Protein AF-A0A3D8YIY4-F1 (afdb_monomer_lite)

Structure (mmCIF, N/CA/C/O backbone):
data_AF-A0A3D8YIY4-F1
#
_entry.id   AF-A0A3D8YIY4-F1
#
loop_
_atom_site.group_PDB
_atom_site.id
_atom_site.type_symbol
_atom_site.label_atom_id
_atom_site.label_alt_id
_atom_site.label_comp_id
_atom_site.label_asym_id
_atom_site.label_entity_id
_atom_site.label_seq_id
_atom_site.pdbx_PDB_ins_code
_atom_site.Cartn_x
_atom_site.Cartn_y
_atom_site.Cartn_z
_atom_site.occupancy
_atom_site.B_iso_or_equiv
_atom_site.auth_seq_id
_atom_site.auth_comp_id
_atom_site.auth_asym_id
_atom_site.auth_atom_id
_atom_site.pdbx_PDB_model_num
ATOM 1 N N . ASN A 1 1 ? 5.370 -5.337 8.421 1.00 83.56 1 ASN A N 1
ATOM 2 C CA . ASN A 1 1 ? 4.547 -5.902 7.328 1.00 83.56 1 ASN A CA 1
ATOM 3 C C . ASN A 1 1 ? 5.378 -5.921 6.064 1.00 83.56 1 ASN A C 1
ATOM 5 O O . ASN A 1 1 ? 6.135 -4.978 5.866 1.00 83.56 1 ASN A O 1
ATOM 9 N N . ILE A 1 2 ? 5.282 -6.987 5.269 1.00 94.94 2 ILE A N 1
ATOM 10 C CA . ILE A 1 2 ? 6.026 -7.163 4.011 1.00 94.94 2 ILE A CA 1
ATOM 11 C C . ILE A 1 2 ? 5.082 -7.795 2.983 1.00 94.94 2 ILE A C 1
ATOM 13 O O . ILE A 1 2 ? 4.309 -8.690 3.333 1.00 94.94 2 ILE A O 1
ATOM 17 N N . ALA A 1 3 ? 5.153 -7.337 1.734 1.00 97.12 3 ALA A N 1
ATOM 18 C CA . ALA A 1 3 ? 4.463 -7.935 0.599 1.00 97.12 3 ALA A CA 1
ATOM 19 C C . ALA A 1 3 ? 5.425 -8.037 -0.592 1.00 97.12 3 ALA A C 1
ATOM 21 O O . ALA A 1 3 ? 6.079 -7.053 -0.931 1.00 97.12 3 ALA A O 1
ATOM 22 N N . ASP A 1 4 ? 5.467 -9.213 -1.216 1.00 97.62 4 ASP A N 1
ATOM 23 C CA . ASP A 1 4 ? 6.208 -9.478 -2.446 1.00 97.62 4 ASP A CA 1
ATOM 24 C C . ASP A 1 4 ? 5.206 -9.704 -3.580 1.00 97.62 4 ASP A C 1
ATOM 26 O O . ASP A 1 4 ? 4.209 -10.414 -3.400 1.00 97.62 4 ASP A O 1
ATOM 30 N N . ALA A 1 5 ? 5.502 -9.152 -4.752 1.00 97.50 5 ALA A N 1
ATOM 31 C CA . ALA A 1 5 ? 4.764 -9.399 -5.982 1.00 97.50 5 ALA A CA 1
ATOM 32 C C . ALA A 1 5 ? 5.741 -9.625 -7.140 1.00 97.50 5 ALA A C 1
ATOM 34 O O . ALA A 1 5 ? 6.798 -8.992 -7.182 1.00 97.50 5 ALA A O 1
ATOM 35 N N . ASP A 1 6 ? 5.386 -10.507 -8.072 1.00 96.75 6 ASP A N 1
ATOM 36 C CA . ASP A 1 6 ? 6.134 -10.714 -9.312 1.00 96.75 6 ASP A CA 1
ATOM 37 C C . ASP A 1 6 ? 5.370 -10.220 -10.553 1.00 96.75 6 ASP A C 1
ATOM 39 O O . ASP A 1 6 ? 4.188 -9.871 -10.504 1.00 96.75 6 ASP A O 1
ATOM 43 N N . ALA A 1 7 ? 6.068 -10.182 -11.691 1.00 95.50 7 ALA A N 1
ATOM 44 C CA . ALA A 1 7 ? 5.505 -9.759 -12.973 1.00 95.50 7 ALA A CA 1
ATOM 45 C C . ALA A 1 7 ? 4.465 -10.745 -13.552 1.00 95.50 7 ALA A C 1
ATOM 47 O O . ALA A 1 7 ? 3.793 -10.414 -14.525 1.00 95.50 7 ALA A O 1
ATOM 48 N N . GLU A 1 8 ? 4.313 -11.938 -12.963 1.00 97.12 8 GLU A N 1
ATOM 49 C CA . GLU A 1 8 ? 3.282 -12.922 -13.320 1.00 97.12 8 GLU A CA 1
ATOM 50 C C . GLU A 1 8 ? 1.996 -12.736 -12.493 1.00 97.12 8 GLU A C 1
ATOM 52 O O . GLU A 1 8 ? 1.041 -13.501 -12.641 1.00 97.12 8 GLU A O 1
ATOM 57 N N . GLY A 1 9 ? 1.953 -11.721 -11.623 1.00 95.94 9 GLY A N 1
ATOM 58 C CA . GLY A 1 9 ? 0.801 -11.415 -10.781 1.00 95.94 9 GLY A CA 1
ATOM 59 C C . GLY A 1 9 ? 0.683 -12.314 -9.550 1.00 95.94 9 GLY A C 1
ATOM 60 O O . GLY A 1 9 ? -0.377 -12.343 -8.918 1.00 95.94 9 GLY A O 1
ATOM 61 N N . LYS A 1 10 ? 1.735 -13.053 -9.180 1.00 98.12 10 LYS A N 1
ATOM 62 C CA . LYS A 1 10 ? 1.753 -13.819 -7.930 1.00 98.12 10 LYS A CA 1
ATOM 63 C C . LYS A 1 10 ? 2.145 -12.895 -6.791 1.00 98.12 10 LYS A C 1
ATOM 65 O O . LYS A 1 10 ? 3.103 -12.134 -6.890 1.00 98.12 10 LYS A O 1
ATOM 70 N N . VAL A 1 11 ? 1.406 -12.995 -5.690 1.00 97.88 11 VAL A N 1
ATOM 71 C CA . VAL A 1 11 ? 1.587 -12.140 -4.516 1.00 97.88 11 VAL A CA 1
ATOM 72 C C . VAL A 1 11 ? 1.654 -12.998 -3.261 1.00 97.88 11 VAL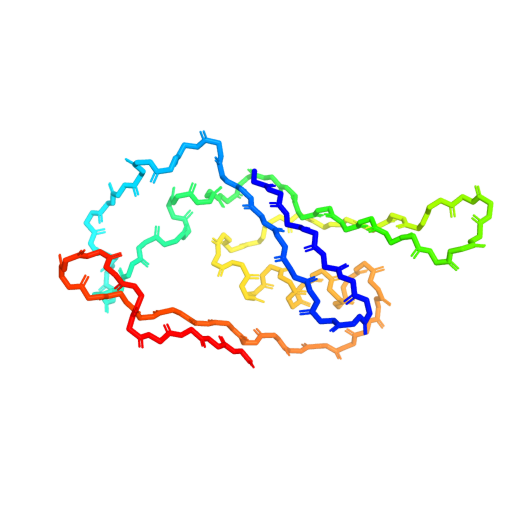 A C 1
ATOM 74 O O . VAL A 1 11 ? 0.883 -13.946 -3.097 1.00 97.88 11 VAL A O 1
ATOM 77 N N . ARG A 1 12 ? 2.558 -12.646 -2.348 1.00 97.88 12 ARG A N 1
ATOM 78 C CA . ARG A 1 12 ? 2.601 -13.173 -0.978 1.00 97.88 12 ARG A CA 1
ATOM 79 C C . ARG A 1 12 ? 2.859 -12.033 -0.005 1.00 97.88 12 ARG A C 1
ATOM 81 O O . ARG A 1 12 ? 3.512 -11.057 -0.349 1.00 97.88 12 ARG A O 1
ATOM 88 N N . GLY A 1 13 ? 2.389 -12.159 1.226 1.00 96.31 13 GLY A N 1
ATOM 89 C CA . GLY A 1 13 ? 2.639 -11.139 2.235 1.00 96.31 13 GLY A CA 1
ATOM 90 C C . GLY A 1 13 ? 2.358 -11.629 3.641 1.00 96.31 13 GLY A C 1
ATOM 91 O O . GLY A 1 13 ? 1.679 -12.637 3.842 1.00 96.31 13 GLY A O 1
ATOM 92 N N . ASN A 1 14 ? 2.911 -10.915 4.614 1.00 96.19 14 ASN A N 1
ATOM 93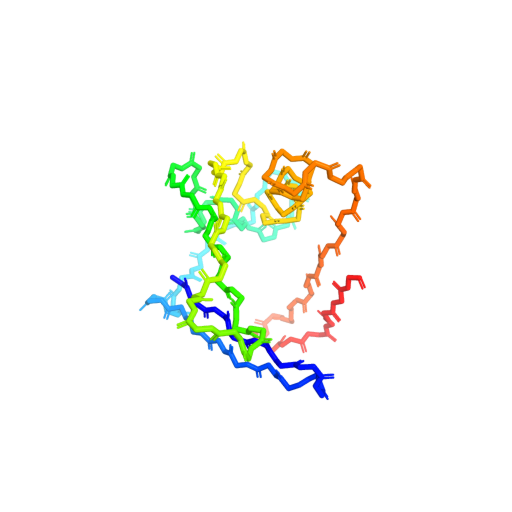 C CA . ASN A 1 14 ? 2.673 -11.167 6.024 1.00 96.19 14 ASN A CA 1
ATOM 94 C C . ASN A 1 14 ? 2.596 -9.868 6.834 1.00 96.19 14 ASN A C 1
ATOM 96 O O . ASN A 1 14 ? 3.046 -8.787 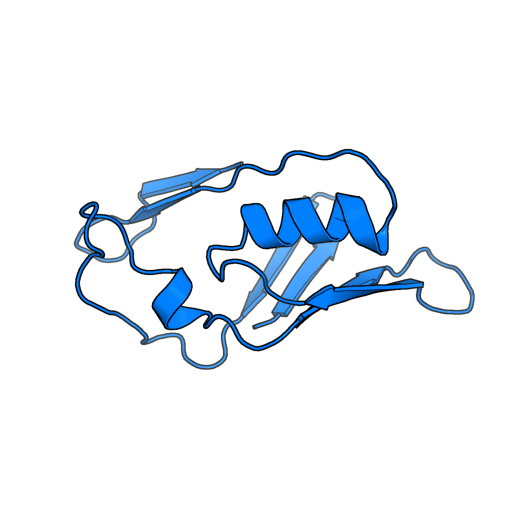6.432 1.00 96.19 14 ASN A O 1
ATOM 100 N N . VAL A 1 15 ? 2.022 -10.014 8.022 1.00 95.94 15 VAL A N 1
ATOM 101 C CA . VAL A 1 15 ? 1.988 -8.986 9.057 1.00 95.94 15 VAL A CA 1
ATOM 102 C C . VAL A 1 15 ? 2.589 -9.553 10.333 1.00 95.94 15 VAL A C 1
ATOM 104 O O . VAL A 1 15 ? 2.486 -10.751 10.593 1.00 95.94 15 VAL A O 1
ATOM 107 N N . THR A 1 16 ? 3.231 -8.701 11.129 1.00 95.00 16 THR A N 1
ATOM 108 C CA . THR A 1 16 ? 3.914 -9.144 12.354 1.00 95.00 16 THR A CA 1
ATOM 109 C C . THR A 1 16 ? 2.918 -9.605 13.420 1.00 95.00 16 THR A C 1
ATOM 111 O O . THR A 1 16 ? 3.144 -10.615 14.076 1.00 95.00 16 THR A O 1
ATOM 114 N N . ASN A 1 17 ? 1.800 -8.886 13.560 1.00 94.06 17 ASN A N 1
ATOM 115 C CA . ASN A 1 17 ? 0.757 -9.160 14.546 1.00 94.06 17 ASN A CA 1
ATOM 116 C C . ASN A 1 17 ? -0.582 -9.388 13.819 1.00 94.06 17 ASN A C 1
ATOM 118 O O . ASN A 1 17 ? -1.297 -8.426 13.556 1.00 94.06 17 ASN A O 1
ATOM 122 N N . PRO A 1 18 ? -0.934 -10.635 13.454 1.00 91.88 18 PRO A N 1
ATOM 123 C CA . PRO A 1 18 ? -2.129 -10.914 12.649 1.00 91.88 18 PRO A CA 1
ATOM 124 C C . PRO A 1 18 ? -3.447 -10.818 13.430 1.00 91.88 18 PRO A C 1
ATOM 126 O O . PRO A 1 18 ? -4.510 -10.736 12.826 1.00 91.88 18 PRO A O 1
ATOM 129 N N . GLN A 1 19 ? -3.400 -10.844 14.764 1.00 91.44 19 GLN A N 1
ATOM 130 C CA . GLN A 1 19 ? -4.581 -10.775 15.634 1.00 91.44 19 GLN A CA 1
ATOM 131 C C . GLN A 1 19 ? -4.887 -9.343 16.098 1.00 91.44 19 GLN A C 1
ATOM 133 O O . GLN A 1 19 ? -5.337 -9.135 17.225 1.00 91.44 19 GLN A O 1
ATOM 138 N N . THR A 1 20 ? -4.638 -8.347 15.246 1.00 89.00 20 THR A N 1
ATOM 139 C CA . THR A 1 20 ? -4.973 -6.954 15.550 1.00 89.00 20 THR A CA 1
ATOM 140 C C . THR A 1 20 ? -6.392 -6.630 15.093 1.00 89.00 20 THR A C 1
ATOM 142 O O . THR A 1 20 ? -6.773 -6.872 13.950 1.00 89.00 20 THR A O 1
ATOM 145 N N . HIS A 1 21 ? -7.194 -6.070 15.997 1.00 88.56 21 HIS A N 1
ATOM 146 C CA . HIS A 1 21 ? -8.523 -5.563 15.686 1.00 88.56 21 HIS A CA 1
ATOM 147 C C . HIS A 1 21 ? -8.867 -4.387 16.599 1.00 88.56 21 HIS A C 1
ATOM 149 O O . HIS A 1 21 ? -8.540 -4.385 17.788 1.00 88.56 21 HIS A O 1
ATOM 155 N N . PHE A 1 22 ? -9.570 -3.403 16.047 1.00 90.12 22 PHE A N 1
ATOM 156 C CA . PHE A 1 22 ? -10.032 -2.219 16.759 1.00 90.12 22 PHE A CA 1
ATOM 157 C C . PHE A 1 22 ? -11.510 -1.969 16.455 1.00 90.12 22 PHE A C 1
ATOM 159 O O . PHE A 1 22 ? -12.001 -2.411 15.412 1.00 90.12 22 PHE A O 1
ATOM 166 N N . PRO A 1 23 ? -12.220 -1.220 17.318 1.00 92.00 23 PRO A N 1
ATOM 167 C CA . PRO A 1 23 ? -13.512 -0.659 16.953 1.00 92.00 23 PRO A CA 1
ATOM 168 C C . PRO A 1 23 ? -13.429 0.118 15.636 1.00 92.00 23 PRO A C 1
ATOM 170 O O . PRO A 1 23 ? -12.380 0.669 15.298 1.00 92.00 23 PRO A O 1
ATOM 173 N N . LEU A 1 24 ? -14.553 0.190 14.923 1.00 92.75 24 LEU A N 1
ATOM 174 C CA . LEU A 1 24 ? -14.654 0.981 13.700 1.00 92.75 24 LEU A CA 1
ATOM 175 C C . LEU A 1 24 ? -14.259 2.441 13.959 1.00 92.75 24 LEU A C 1
ATOM 177 O O . LEU A 1 24 ? -14.519 3.000 15.029 1.00 92.75 24 LEU A O 1
ATOM 181 N N . ASN A 1 25 ? -13.660 3.067 12.952 1.00 91.81 25 ASN A N 1
ATOM 182 C CA . ASN A 1 25 ? -13.311 4.476 12.992 1.00 91.81 25 ASN A CA 1
ATOM 183 C C . ASN A 1 25 ? -14.575 5.365 12.986 1.00 91.81 25 ASN A C 1
ATOM 185 O O . ASN A 1 25 ? -15.710 4.896 12.879 1.00 91.81 25 ASN A O 1
ATOM 189 N N . LYS A 1 26 ? -14.392 6.690 13.048 1.00 92.19 26 LYS A N 1
ATOM 190 C CA . LYS A 1 26 ? -15.502 7.666 13.086 1.00 92.19 26 LYS A CA 1
ATOM 191 C C . LYS A 1 26 ? -16.444 7.611 11.871 1.00 92.19 26 LYS A C 1
ATOM 193 O O . LYS A 1 26 ? -17.533 8.167 11.935 1.00 92.19 26 LYS A O 1
ATOM 198 N N . GLN A 1 27 ? -16.027 6.974 10.777 1.00 91.94 27 GLN A N 1
ATOM 199 C CA . GLN A 1 27 ? -16.812 6.793 9.553 1.00 91.94 27 GLN A CA 1
ATOM 200 C C . GLN A 1 27 ? -17.482 5.411 9.481 1.00 91.94 27 GLN A C 1
ATOM 202 O O . GLN A 1 27 ? -18.069 5.072 8.456 1.00 91.94 27 GLN A O 1
ATOM 207 N N . GLY A 1 28 ? -17.372 4.591 10.532 1.00 90.62 28 GLY A N 1
ATOM 208 C CA . GLY A 1 28 ? -17.902 3.229 10.543 1.00 90.62 28 GLY A CA 1
ATOM 209 C C . GLY A 1 28 ? -17.102 2.247 9.681 1.00 90.62 28 GLY A C 1
ATOM 210 O O . GLY A 1 28 ? -17.649 1.229 9.263 1.00 90.62 28 GLY A O 1
ATOM 211 N N . LYS A 1 29 ? -15.827 2.536 9.387 1.00 90.69 29 LYS A N 1
ATOM 212 C CA . LYS A 1 29 ? -14.930 1.660 8.612 1.00 90.69 29 LYS A CA 1
ATOM 213 C C . LYS A 1 29 ? -13.873 1.016 9.507 1.00 90.69 29 LYS A C 1
ATOM 215 O O . LYS A 1 29 ? -13.668 1.456 10.636 1.00 90.69 29 LYS A O 1
ATOM 220 N N . LEU A 1 30 ? -13.197 -0.016 8.998 1.00 92.38 30 LEU A N 1
ATOM 221 C CA . LEU A 1 30 ? -12.015 -0.575 9.658 1.00 92.38 30 LEU A CA 1
ATOM 222 C C . LEU A 1 30 ? -10.970 0.528 9.866 1.00 92.38 30 LEU A C 1
ATOM 224 O O . LEU A 1 30 ? -10.741 1.345 8.977 1.00 92.38 30 LEU A O 1
ATOM 228 N N . ASP A 1 31 ? -10.370 0.560 11.052 1.00 94.19 31 ASP A N 1
ATOM 229 C CA . ASP A 1 31 ? -9.403 1.588 11.439 1.00 94.19 31 ASP A CA 1
ATOM 230 C C . ASP A 1 31 ? -7.980 1.170 11.024 1.00 94.19 31 ASP A C 1
ATOM 232 O O . ASP A 1 31 ? -7.153 0.800 11.859 1.00 94.19 31 ASP A O 1
ATOM 236 N N . VAL A 1 32 ? -7.729 1.163 9.707 1.00 94.56 32 VAL A N 1
ATOM 237 C CA . VAL A 1 32 ? -6.454 0.726 9.106 1.00 94.56 32 VAL A CA 1
ATOM 238 C C . VAL A 1 32 ? -5.311 1.628 9.558 1.00 94.56 32 VAL A C 1
ATOM 240 O O . VAL A 1 32 ? -4.290 1.125 10.028 1.00 94.56 32 VAL A O 1
ATOM 243 N N . ARG A 1 33 ? -5.509 2.953 9.527 1.00 95.19 33 ARG A N 1
ATOM 244 C CA . ARG A 1 33 ? -4.542 3.931 10.040 1.00 95.19 33 ARG A CA 1
ATOM 245 C C . ARG A 1 33 ? -4.087 3.639 11.461 1.00 95.19 33 ARG A C 1
ATOM 247 O O . ARG A 1 33 ? -2.919 3.861 11.778 1.00 95.19 33 ARG A O 1
ATOM 254 N N . ARG A 1 34 ? -4.983 3.186 12.340 1.00 94.62 34 ARG A N 1
ATOM 255 C CA . ARG A 1 34 ? -4.617 2.861 13.723 1.00 94.62 34 ARG A CA 1
ATOM 256 C C . ARG A 1 34 ? -3.743 1.614 13.825 1.00 94.62 34 ARG A C 1
ATOM 258 O O . ARG A 1 34 ? -2.884 1.580 14.702 1.00 94.62 34 ARG A O 1
ATOM 265 N N . ASP A 1 35 ? -3.964 0.625 12.966 1.00 93.25 35 ASP A N 1
ATOM 266 C CA . ASP A 1 35 ? -3.180 -0.613 12.934 1.00 93.25 35 ASP A CA 1
ATOM 267 C C . ASP A 1 35 ? -1.798 -0.400 12.302 1.00 93.25 35 ASP A C 1
ATOM 269 O O . ASP A 1 35 ? -0.772 -0.733 12.893 1.00 93.25 35 ASP A O 1
ATOM 273 N N . VAL A 1 36 ? -1.755 0.242 11.133 1.00 95.25 36 VAL A N 1
ATOM 274 C CA . VAL A 1 36 ? -0.504 0.552 10.422 1.00 95.25 36 VAL A CA 1
ATOM 275 C C . VAL A 1 36 ? 0.327 1.589 11.181 1.00 95.25 36 VAL A C 1
ATOM 277 O O . VAL A 1 36 ? 1.553 1.486 11.252 1.00 95.25 36 VAL A O 1
ATOM 280 N N . GLY A 1 37 ? -0.337 2.589 11.763 1.00 95.44 37 GLY A N 1
ATOM 281 C CA . GLY A 1 37 ? 0.294 3.759 12.354 1.00 95.44 37 GLY A CA 1
ATOM 282 C C . GLY A 1 37 ? 0.626 4.843 11.326 1.00 95.44 37 GLY A C 1
ATOM 283 O O . GLY A 1 37 ? 0.492 4.676 10.119 1.00 95.44 37 GLY A O 1
ATOM 284 N N . THR A 1 38 ? 1.065 5.998 11.828 1.00 96.75 38 THR A N 1
ATOM 285 C CA . THR A 1 38 ? 1.345 7.205 11.019 1.00 96.75 38 THR A CA 1
ATOM 286 C C . THR A 1 38 ? 2.792 7.671 11.160 1.00 96.75 38 THR A C 1
ATOM 288 O O . THR A 1 38 ? 3.103 8.839 10.946 1.00 96.75 38 THR A O 1
ATOM 291 N N . LYS A 1 39 ? 3.660 6.797 11.668 1.00 96.75 39 LYS A N 1
ATOM 292 C CA . LYS A 1 39 ? 5.088 7.052 11.846 1.00 96.75 39 LYS A CA 1
ATOM 293 C C . LYS A 1 39 ? 5.826 5.843 11.310 1.00 96.75 39 LYS A C 1
ATOM 295 O O . LYS A 1 39 ? 5.680 4.750 11.847 1.00 96.75 39 LYS A O 1
ATOM 300 N N . GLY A 1 40 ? 6.597 6.054 10.260 1.00 96.25 40 GLY A N 1
ATOM 301 C CA . GLY A 1 40 ? 7.274 4.996 9.533 1.00 96.25 40 GLY A CA 1
ATOM 302 C C . GLY A 1 40 ? 7.400 5.375 8.068 1.00 96.25 40 GLY A C 1
ATOM 303 O O . GLY A 1 40 ? 7.102 6.507 7.690 1.00 96.25 40 GLY A O 1
ATOM 304 N N . ALA A 1 41 ? 7.820 4.413 7.260 1.00 96.75 41 ALA A N 1
ATOM 305 C CA . ALA A 1 41 ? 8.045 4.607 5.839 1.00 96.75 41 ALA A CA 1
ATOM 306 C C . ALA A 1 41 ? 7.508 3.422 5.036 1.00 96.75 41 ALA A C 1
ATOM 308 O O . ALA A 1 41 ? 7.513 2.281 5.509 1.00 96.75 41 ALA A O 1
ATOM 309 N N . ILE A 1 42 ? 7.101 3.703 3.802 1.00 96.94 42 ILE A N 1
ATOM 310 C CA . ILE A 1 42 ? 6.981 2.705 2.746 1.00 96.94 42 ILE A CA 1
ATOM 311 C C . ILE A 1 42 ? 8.358 2.556 2.108 1.00 96.94 42 ILE A C 1
ATOM 313 O O . ILE A 1 42 ? 8.986 3.543 1.733 1.00 96.94 42 ILE A O 1
ATOM 317 N N . ASN A 1 43 ? 8.815 1.313 1.979 1.00 96.88 43 ASN A N 1
ATOM 318 C CA . ASN A 1 43 ? 10.027 0.968 1.249 1.00 96.88 43 ASN A CA 1
ATOM 319 C C . ASN A 1 43 ? 9.650 -0.021 0.152 1.00 96.88 43 ASN A C 1
ATOM 321 O O . ASN A 1 43 ? 9.007 -1.033 0.432 1.00 96.88 43 ASN A O 1
ATOM 325 N N . VAL A 1 44 ? 10.060 0.266 -1.078 1.00 97.19 44 VAL A N 1
ATOM 326 C CA . VAL A 1 44 ? 9.824 -0.595 -2.235 1.00 97.19 44 VAL A CA 1
ATOM 327 C C . VAL A 1 44 ? 11.172 -0.956 -2.830 1.00 97.19 44 VAL A C 1
ATOM 329 O O . VAL A 1 44 ? 11.945 -0.084 -3.230 1.00 97.19 44 VAL A O 1
ATOM 332 N N . VAL A 1 45 ? 11.441 -2.255 -2.882 1.00 96.44 45 VAL A N 1
ATOM 333 C CA . VAL A 1 45 ? 12.653 -2.822 -3.470 1.00 96.44 45 VAL A CA 1
ATOM 334 C C . VAL A 1 45 ? 12.247 -3.568 -4.733 1.00 96.44 45 VAL A C 1
ATOM 336 O O . VAL A 1 45 ? 11.378 -4.436 -4.688 1.00 96.44 45 VAL A O 1
ATOM 339 N N . LYS A 1 46 ? 12.857 -3.214 -5.862 1.00 95.06 46 LYS A N 1
ATOM 340 C CA . LYS A 1 46 ? 12.608 -3.821 -7.170 1.00 95.06 46 LYS A CA 1
ATOM 341 C C . LYS A 1 46 ? 13.852 -4.588 -7.607 1.00 95.06 46 LYS A C 1
ATOM 343 O O . LYS A 1 46 ? 14.930 -4.004 -7.751 1.00 95.06 46 LYS A O 1
ATOM 348 N N . ASP A 1 47 ? 13.683 -5.885 -7.841 1.00 94.44 47 ASP A N 1
ATOM 349 C CA . ASP A 1 47 ? 14.631 -6.691 -8.606 1.00 94.44 47 ASP A CA 1
ATOM 350 C C . ASP A 1 47 ? 14.237 -6.636 -10.083 1.00 94.44 47 ASP A C 1
ATOM 352 O O . ASP A 1 47 ? 13.153 -7.070 -10.469 1.00 94.44 47 ASP A O 1
ATOM 356 N N . VAL A 1 48 ? 15.107 -6.048 -10.898 1.00 90.31 48 VAL A N 1
ATOM 357 C CA . VAL A 1 48 ? 14.904 -5.880 -12.344 1.00 90.31 48 VAL A CA 1
ATOM 358 C C . VAL A 1 48 ? 15.939 -6.663 -13.161 1.00 90.31 48 VAL A C 1
ATOM 360 O O . VAL A 1 48 ? 16.159 -6.357 -14.331 1.00 90.31 48 VAL A O 1
ATOM 363 N N . GLY A 1 49 ? 16.612 -7.651 -12.555 1.00 88.12 49 GLY A N 1
ATOM 364 C CA . GLY A 1 49 ? 17.644 -8.455 -13.221 1.00 88.12 49 GLY A CA 1
ATOM 365 C C . GLY A 1 49 ? 18.937 -7.688 -13.521 1.00 88.12 49 GLY A C 1
ATOM 366 O O . GLY A 1 49 ? 19.739 -8.110 -14.356 1.00 88.12 49 GLY A O 1
ATOM 367 N N . MET A 1 50 ? 19.133 -6.544 -12.863 1.00 85.75 50 MET A N 1
ATOM 368 C CA . MET A 1 50 ? 20.379 -5.779 -12.895 1.00 85.75 50 MET A CA 1
ATOM 369 C C . MET A 1 50 ? 21.324 -6.243 -11.781 1.00 85.75 50 MET A C 1
ATOM 371 O O . MET A 1 50 ?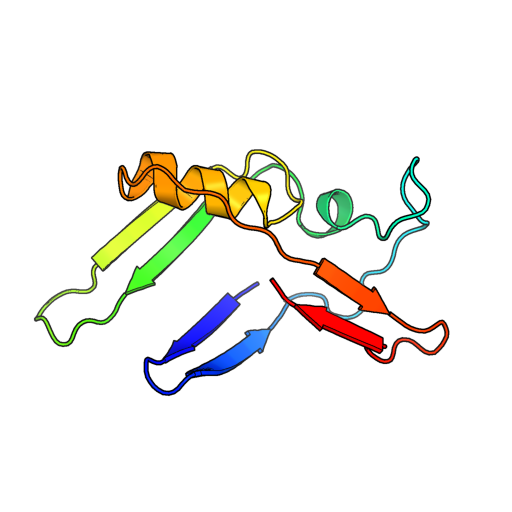 20.972 -7.072 -10.948 1.00 85.75 50 MET A O 1
ATOM 375 N N . ARG A 1 51 ? 22.554 -5.714 -11.766 1.00 84.62 51 ARG A N 1
ATOM 376 C CA . ARG A 1 51 ? 23.551 -6.093 -10.754 1.00 84.62 51 ARG A CA 1
ATOM 377 C C . ARG A 1 51 ? 23.143 -5.688 -9.332 1.00 84.62 51 ARG A C 1
ATOM 379 O O . ARG A 1 51 ? 23.501 -6.387 -8.392 1.00 84.62 51 ARG A O 1
ATOM 386 N N . ASP A 1 52 ? 22.418 -4.579 -9.202 1.00 88.56 52 ASP A N 1
ATOM 387 C CA . ASP A 1 52 ? 21.989 -3.995 -7.933 1.00 88.56 52 ASP A CA 1
ATOM 388 C C . ASP A 1 52 ? 20.462 -3.806 -7.926 1.00 88.56 52 ASP A C 1
ATOM 390 O O . ASP A 1 52 ? 19.849 -3.564 -8.971 1.00 88.56 52 ASP A O 1
ATOM 394 N N . TYR A 1 53 ? 19.849 -3.898 -6.743 1.00 90.56 53 TYR A N 1
ATOM 395 C CA . TYR A 1 53 ? 18.418 -3.644 -6.558 1.00 90.56 53 TYR A CA 1
ATOM 396 C C . TYR A 1 53 ? 18.101 -2.151 -6.653 1.00 90.56 53 TYR A C 1
ATOM 398 O O . TYR A 1 53 ? 18.840 -1.311 -6.133 1.00 90.56 53 TYR A O 1
ATOM 406 N N . TYR A 1 54 ? 16.944 -1.815 -7.222 1.00 91.00 54 TYR A N 1
ATOM 407 C CA . TYR A 1 54 ? 16.418 -0.456 -7.149 1.00 91.00 54 TYR A CA 1
ATOM 408 C C . TYR A 1 54 ? 15.573 -0.304 -5.885 1.00 91.00 54 TYR A C 1
ATOM 410 O O . TYR A 1 54 ? 14.618 -1.051 -5.684 1.00 91.00 54 TYR A O 1
ATOM 418 N N . THR A 1 55 ? 15.913 0.660 -5.032 1.00 93.56 55 THR A N 1
ATOM 419 C CA . THR A 1 55 ? 15.172 0.929 -3.793 1.00 93.56 55 THR A CA 1
ATOM 420 C C . THR A 1 55 ? 14.626 2.346 -3.813 1.00 93.56 55 THR A C 1
ATOM 422 O O . THR A 1 55 ? 15.378 3.294 -4.030 1.00 93.56 55 THR A O 1
ATOM 425 N N . GLY A 1 56 ? 13.328 2.482 -3.555 1.00 95.19 56 GLY A N 1
ATOM 426 C CA . GLY A 1 56 ? 12.675 3.760 -3.294 1.00 95.19 56 GLY A CA 1
ATOM 427 C C . GLY A 1 56 ? 11.997 3.747 -1.931 1.00 95.19 56 GLY A C 1
ATOM 428 O O . GLY A 1 56 ? 11.599 2.688 -1.435 1.00 95.19 56 GLY A O 1
ATOM 429 N N . SER A 1 57 ? 11.832 4.923 -1.336 1.00 96.94 57 SER A N 1
ATOM 430 C CA . SER A 1 57 ? 11.138 5.063 -0.061 1.00 96.94 57 SER A CA 1
ATOM 431 C C . SER A 1 57 ? 10.426 6.404 0.071 1.00 96.94 57 SER A C 1
ATOM 433 O O . SER A 1 57 ? 10.774 7.392 -0.575 1.00 96.94 57 SER A O 1
ATOM 435 N N . SER A 1 58 ? 9.409 6.427 0.925 1.00 97.25 58 SER A N 1
ATOM 436 C CA . SER A 1 58 ? 8.721 7.644 1.345 1.00 97.25 58 SER A CA 1
ATOM 437 C C . SER A 1 58 ? 8.155 7.467 2.747 1.00 97.25 58 SER A C 1
ATOM 439 O O . SER A 1 58 ? 7.833 6.350 3.156 1.00 97.25 58 SER A O 1
ATOM 441 N N 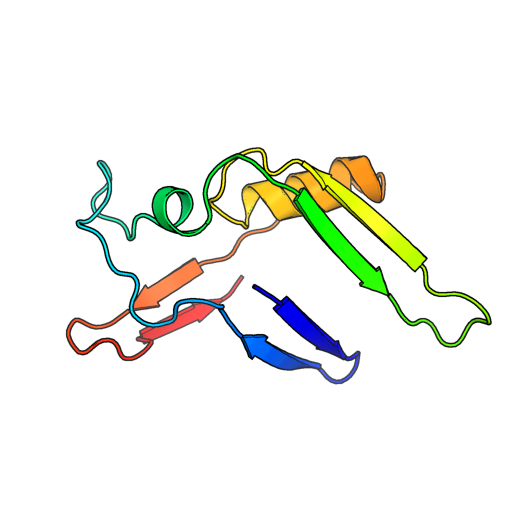. ASP A 1 59 ? 7.976 8.564 3.473 1.00 97.62 59 ASP A N 1
ATOM 442 C CA . ASP A 1 59 ? 7.289 8.525 4.763 1.00 97.62 59 ASP A CA 1
ATOM 443 C C . ASP A 1 59 ? 5.822 8.096 4.601 1.00 97.62 59 ASP A C 1
ATOM 445 O O . ASP A 1 59 ? 5.186 8.353 3.575 1.00 97.62 59 ASP A O 1
ATOM 449 N N . ILE A 1 60 ? 5.277 7.451 5.634 1.00 97.44 60 ILE A N 1
ATOM 450 C CA . ILE A 1 60 ? 3.832 7.246 5.770 1.00 97.44 60 ILE A CA 1
ATOM 451 C C . ILE A 1 60 ? 3.193 8.604 6.066 1.00 97.44 60 ILE A C 1
ATOM 453 O O . ILE A 1 60 ? 3.541 9.250 7.055 1.00 97.44 60 ILE A O 1
ATOM 457 N N . ILE A 1 61 ? 2.223 9.009 5.249 1.00 97.06 61 ILE A N 1
ATOM 458 C CA . ILE A 1 61 ? 1.544 10.305 5.386 1.00 97.06 61 ILE A CA 1
ATOM 459 C C . ILE A 1 61 ? 0.148 10.171 6.010 1.00 97.06 61 ILE A C 1
ATOM 461 O O . ILE A 1 61 ? -0.340 11.088 6.674 1.00 97.06 61 ILE A O 1
ATOM 465 N N . SER A 1 62 ? -0.477 9.002 5.861 1.00 96.75 62 SER A N 1
ATOM 466 C CA . SER A 1 62 ? -1.857 8.729 6.254 1.00 96.75 62 SER A CA 1
ATOM 467 C C . SER A 1 62 ? -1.992 7.485 7.137 1.00 96.75 62 SER A C 1
ATOM 469 O O . SER A 1 62 ? -2.727 7.540 8.123 1.00 96.75 62 SER A O 1
ATOM 471 N N . GLY A 1 63 ? -1.294 6.391 6.815 1.00 96.50 63 GLY A N 1
ATOM 472 C CA . GLY A 1 63 ? -1.502 5.067 7.409 1.00 96.50 63 GLY A CA 1
ATOM 473 C C . GLY A 1 63 ? -2.668 4.276 6.796 1.00 96.50 63 GLY A C 1
ATOM 474 O O . GLY A 1 63 ? -2.911 3.149 7.211 1.00 96.50 63 GLY A O 1
ATOM 475 N N . GLU A 1 64 ? -3.390 4.832 5.817 1.00 96.12 64 GLU A N 1
ATOM 476 C CA . GLU A 1 64 ? -4.484 4.149 5.100 1.00 96.12 64 GLU A CA 1
ATOM 477 C C . GLU A 1 64 ? -3.984 3.364 3.870 1.00 96.12 64 GLU A C 1
ATOM 479 O O . GLU A 1 64 ? -4.776 2.760 3.146 1.00 96.12 64 GLU A O 1
ATOM 484 N N . LEU A 1 65 ? -2.667 3.349 3.634 1.00 96.69 65 LEU A N 1
ATOM 485 C CA . LEU A 1 65 ? -1.943 2.667 2.557 1.00 96.69 65 LEU A CA 1
ATOM 486 C C . LEU A 1 65 ? -2.208 3.212 1.147 1.00 96.69 65 LEU A C 1
ATOM 488 O O . LEU A 1 65 ? -1.249 3.480 0.434 1.00 96.69 65 LEU A O 1
ATOM 492 N N . GLY A 1 66 ? -3.457 3.423 0.724 1.00 97.19 66 GLY A N 1
ATOM 493 C CA . GLY A 1 66 ? -3.759 3.930 -0.626 1.00 97.19 66 GLY A CA 1
ATOM 494 C C . GLY A 1 66 ? -3.167 5.321 -0.893 1.00 97.19 66 GLY A C 1
ATOM 495 O O . GLY A 1 66 ? -2.491 5.549 -1.899 1.00 97.19 66 GLY A O 1
ATOM 496 N N . GLU A 1 67 ? -3.352 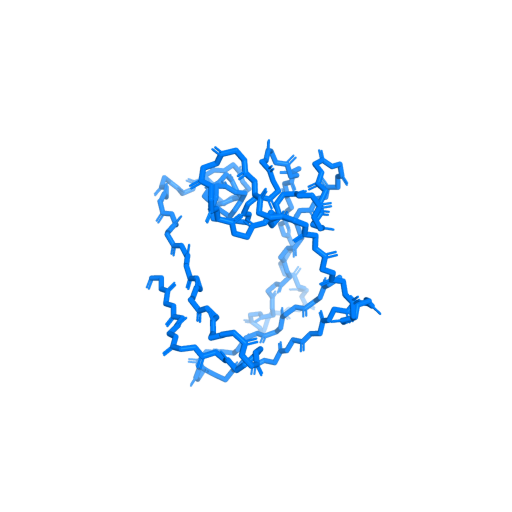6.242 0.053 1.00 97.06 67 GLU A N 1
ATOM 497 C CA . GLU A 1 67 ? -2.765 7.587 -0.011 1.00 97.06 67 GLU A CA 1
ATOM 498 C C . GLU A 1 67 ? -1.236 7.537 0.137 1.00 97.06 67 GLU A C 1
ATOM 500 O O . GLU A 1 67 ? -0.518 8.261 -0.547 1.00 97.06 67 GLU A O 1
ATOM 505 N N . ASP A 1 68 ? -0.729 6.617 0.961 1.00 97.88 68 ASP A N 1
ATOM 506 C CA . ASP A 1 68 ? 0.707 6.447 1.179 1.00 97.88 68 ASP A CA 1
ATOM 507 C C . ASP A 1 68 ? 1.415 5.928 -0.088 1.00 97.88 68 ASP A C 1
ATOM 509 O O . ASP A 1 68 ? 2.475 6.434 -0.451 1.00 97.88 68 ASP A O 1
ATOM 513 N N . PHE A 1 69 ? 0.816 4.976 -0.815 1.00 97.81 69 PHE A N 1
ATOM 514 C CA . PHE A 1 69 ? 1.329 4.512 -2.109 1.00 97.81 69 PHE A CA 1
ATOM 515 C C . PHE A 1 69 ? 1.188 5.571 -3.202 1.00 97.81 69 PHE A C 1
ATOM 517 O O . PHE A 1 69 ? 2.090 5.727 -4.024 1.00 97.81 69 PHE A O 1
ATOM 524 N N . THR A 1 70 ? 0.092 6.334 -3.197 1.00 98.00 70 THR A N 1
ATOM 525 C CA . THR A 1 70 ? -0.067 7.487 -4.095 1.00 98.00 70 THR A CA 1
ATOM 526 C C . THR A 1 70 ? 1.085 8.476 -3.906 1.00 98.00 70 THR A C 1
ATOM 528 O O . THR A 1 70 ? 1.714 8.890 -4.881 1.00 98.00 70 THR A O 1
ATOM 531 N N . TYR A 1 71 ? 1.401 8.803 -2.652 1.00 97.50 71 TYR A N 1
ATOM 532 C CA . TYR A 1 71 ? 2.515 9.676 -2.298 1.00 97.50 71 TYR A CA 1
ATOM 533 C C . TYR A 1 71 ? 3.873 9.071 -2.667 1.00 97.50 71 TYR A C 1
ATOM 535 O O . TYR A 1 71 ? 4.713 9.770 -3.229 1.00 97.50 71 TYR A O 1
ATOM 543 N N . TYR A 1 72 ? 4.080 7.774 -2.426 1.00 97.94 72 TYR A N 1
ATOM 544 C CA . TYR A 1 72 ? 5.298 7.069 -2.828 1.00 97.94 72 TYR A CA 1
ATOM 545 C C . TYR A 1 72 ? 5.582 7.224 -4.330 1.00 97.94 72 TYR A C 1
ATOM 547 O O . TYR A 1 72 ? 6.669 7.668 -4.701 1.00 97.94 72 TYR A O 1
ATOM 555 N N . PHE A 1 73 ? 4.611 6.927 -5.199 1.00 97.62 73 PHE A N 1
ATOM 556 C CA . PHE A 1 73 ? 4.817 7.043 -6.646 1.00 97.62 73 PHE A CA 1
ATOM 557 C C . PHE A 1 73 ? 5.036 8.494 -7.085 1.00 97.62 73 PHE A C 1
ATOM 559 O O . PHE A 1 73 ? 5.930 8.773 -7.886 1.00 97.62 73 PHE A O 1
ATOM 566 N N . ALA A 1 74 ? 4.271 9.431 -6.520 1.00 96.69 74 ALA A N 1
ATOM 567 C CA . ALA A 1 74 ? 4.414 10.846 -6.837 1.00 96.69 74 ALA A CA 1
ATOM 568 C C . ALA A 1 74 ? 5.785 11.406 -6.420 1.00 96.69 74 ALA A C 1
ATOM 570 O O . ALA A 1 74 ? 6.382 12.167 -7.178 1.00 96.69 74 ALA A O 1
ATOM 571 N N . ASN A 1 75 ? 6.306 11.021 -5.252 1.00 94.50 75 ASN A N 1
ATOM 572 C CA . ASN A 1 75 ? 7.501 11.639 -4.678 1.00 94.50 75 ASN A CA 1
ATOM 573 C C . ASN A 1 75 ? 8.785 10.845 -4.926 1.00 94.50 75 ASN A C 1
ATOM 575 O O . ASN A 1 75 ? 9.801 11.435 -5.288 1.00 94.50 75 ASN A O 1
ATOM 579 N N . SER A 1 76 ? 8.763 9.526 -4.721 1.00 94.88 76 SER A N 1
ATOM 580 C CA . SER A 1 76 ? 9.947 8.679 -4.907 1.00 94.88 76 SER A CA 1
ATOM 581 C C . SER A 1 76 ? 10.177 8.357 -6.378 1.00 94.88 76 SER A C 1
ATOM 583 O O . SER A 1 76 ? 11.326 8.325 -6.811 1.00 94.88 76 SER A O 1
ATOM 585 N N . GLU A 1 77 ? 9.112 8.105 -7.142 1.00 94.25 77 GLU A N 1
ATOM 586 C CA . GLU A 1 77 ? 9.228 7.757 -8.566 1.00 94.25 77 GLU A CA 1
ATOM 587 C C . GLU A 1 77 ? 9.023 8.961 -9.491 1.00 94.25 77 GLU A C 1
ATOM 589 O O . GLU A 1 77 ? 9.327 8.874 -10.677 1.00 94.25 77 GLU A O 1
ATOM 594 N N . GLN A 1 78 ? 8.561 10.098 -8.955 1.00 95.62 78 GLN A N 1
ATOM 595 C CA . GLN A 1 78 ? 8.254 11.312 -9.723 1.00 95.62 78 GLN A CA 1
ATOM 596 C C . GLN A 1 78 ? 7.217 11.063 -10.829 1.00 95.62 78 GLN A C 1
ATOM 598 O O . GLN A 1 78 ? 7.244 11.692 -11.888 1.00 95.62 78 GLN A O 1
ATOM 603 N N . VAL A 1 79 ? 6.275 10.151 -10.568 1.00 96.06 79 VAL A N 1
ATOM 604 C CA . VAL A 1 79 ? 5.184 9.804 -11.481 1.00 96.06 79 VAL A CA 1
ATOM 605 C C . VAL A 1 79 ? 3.864 10.272 -10.870 1.00 96.06 79 VAL A C 1
ATOM 607 O O . VAL A 1 79 ? 3.430 9.703 -9.864 1.00 96.06 79 VAL A O 1
ATOM 610 N N . PRO A 1 80 ? 3.185 11.279 -11.457 1.00 95.38 80 PRO A N 1
ATOM 611 C CA . PRO A 1 80 ? 1.845 11.667 -11.032 1.00 95.38 80 PRO A CA 1
ATOM 612 C C . PRO A 1 80 ? 0.918 10.451 -11.022 1.00 95.38 80 PRO A C 1
ATOM 614 O O . PRO A 1 80 ? 0.710 9.815 -12.053 1.00 95.38 80 PRO A O 1
ATOM 617 N N . SER A 1 81 ? 0.395 10.117 -9.845 1.00 95.81 81 SER A N 1
ATOM 618 C CA . SER A 1 81 ? -0.280 8.843 -9.605 1.00 95.81 81 SER A CA 1
ATOM 619 C C . SER A 1 81 ? -1.534 9.023 -8.763 1.00 95.81 81 SER A C 1
ATOM 621 O O . SER A 1 81 ? -1.683 10.007 -8.040 1.00 95.81 81 SER A O 1
ATOM 623 N N . SER A 1 82 ? -2.434 8.048 -8.850 1.00 96.75 82 SER A N 1
ATOM 624 C CA . SER A 1 82 ? -3.568 7.883 -7.946 1.00 96.75 82 SER A CA 1
ATOM 625 C C . SER A 1 82 ? -3.762 6.391 -7.705 1.00 96.75 82 SER A C 1
ATOM 627 O O . SER A 1 82 ? -3.875 5.627 -8.661 1.00 96.75 82 SER A O 1
ATOM 629 N N . VAL A 1 83 ? -3.750 5.979 -6.438 1.00 97.69 83 VAL A N 1
ATOM 630 C CA . VAL A 1 83 ? -3.884 4.579 -6.028 1.00 97.69 83 VAL A CA 1
ATOM 631 C C . VAL A 1 83 ? -5.121 4.434 -5.150 1.00 97.69 83 VAL A C 1
ATOM 633 O O . VAL A 1 83 ? -5.209 5.023 -4.072 1.00 97.69 83 VAL A O 1
ATOM 636 N N . GLY A 1 84 ? -6.077 3.632 -5.614 1.00 97.06 84 GLY A N 1
ATOM 637 C CA . GLY A 1 84 ? -7.225 3.192 -4.830 1.00 97.06 84 GLY A CA 1
ATOM 638 C C . GLY A 1 84 ? -7.010 1.761 -4.363 1.00 97.06 84 GLY A C 1
ATOM 639 O O . GLY A 1 84 ? -6.616 0.915 -5.149 1.00 97.06 84 GLY A O 1
ATOM 640 N N . VAL A 1 85 ? -7.263 1.481 -3.088 1.00 96.38 85 VAL A N 1
ATOM 641 C CA . VAL A 1 85 ? -7.312 0.112 -2.560 1.00 96.38 85 VAL A CA 1
ATOM 642 C C . VAL A 1 85 ? -8.436 0.010 -1.541 1.00 96.38 85 VAL A C 1
ATOM 644 O O . VAL A 1 85 ? -8.730 0.965 -0.820 1.00 96.38 85 VAL A O 1
ATOM 647 N N . GLY A 1 86 ? -9.088 -1.146 -1.478 1.00 95.38 86 GLY A N 1
ATOM 648 C CA . GLY A 1 86 ? -10.200 -1.366 -0.568 1.00 95.38 86 GLY A CA 1
ATOM 649 C C . GLY A 1 86 ? -10.397 -2.830 -0.216 1.00 95.38 86 GLY A C 1
ATOM 650 O O . GLY A 1 86 ? -10.187 -3.724 -1.036 1.00 95.38 86 GLY A O 1
ATOM 651 N N . ILE A 1 87 ? -10.850 -3.058 1.017 1.00 94.44 87 ILE A N 1
ATOM 652 C CA . ILE A 1 87 ? -11.250 -4.373 1.513 1.00 94.44 87 ILE A CA 1
ATOM 653 C C . ILE A 1 87 ? -12.629 -4.299 2.167 1.00 94.44 87 ILE A C 1
ATOM 655 O O . ILE A 1 87 ? -12.982 -3.326 2.833 1.00 94.44 87 ILE A O 1
ATOM 659 N N . LEU A 1 88 ? -13.404 -5.363 1.997 1.00 92.81 88 LEU A N 1
ATOM 660 C CA . LEU A 1 88 ? -14.639 -5.622 2.720 1.00 92.81 88 LEU A CA 1
ATOM 661 C C . LEU A 1 88 ? -14.493 -6.954 3.441 1.00 92.81 88 LEU A C 1
ATOM 663 O O . LEU A 1 88 ? -14.171 -7.970 2.825 1.00 92.81 88 LEU A O 1
ATOM 667 N N . VAL A 1 89 ? -14.766 -6.954 4.741 1.00 91.56 89 VAL A N 1
ATOM 668 C CA . VAL A 1 89 ? -14.625 -8.125 5.611 1.00 91.56 89 VAL A CA 1
ATOM 669 C C . VAL A 1 89 ? -15.999 -8.490 6.167 1.00 91.56 89 VAL A C 1
ATOM 671 O O . VAL A 1 89 ? -16.765 -7.617 6.574 1.00 91.56 89 VAL A O 1
ATOM 674 N N . ASN A 1 90 ? -16.340 -9.777 6.140 1.00 90.25 90 ASN A N 1
ATOM 675 C CA . ASN A 1 90 ? -17.572 -10.279 6.749 1.00 90.25 90 ASN A CA 1
ATOM 676 C C . ASN A 1 90 ? -17.454 -10.300 8.285 1.00 90.25 90 ASN A C 1
ATOM 678 O O . ASN A 1 90 ? -16.345 -10.395 8.805 1.00 90.25 90 ASN A O 1
ATOM 682 N N . PRO A 1 91 ? -18.576 -10.346 9.028 1.00 86.69 91 PRO A N 1
ATOM 683 C CA . PRO A 1 91 ? -18.555 -10.463 10.491 1.00 86.69 91 PRO A CA 1
ATOM 684 C C . PRO A 1 91 ? -17.792 -11.686 11.030 1.00 86.69 91 PRO A C 1
ATOM 686 O O . PRO A 1 91 ? -17.294 -11.654 12.147 1.00 86.69 91 PRO A O 1
ATOM 689 N N . ALA A 1 92 ? -17.683 -12.759 10.237 1.00 89.31 92 ALA A N 1
ATOM 690 C CA . ALA A 1 92 ? -16.908 -13.961 10.563 1.00 89.31 92 ALA A CA 1
ATOM 691 C C . ALA A 1 92 ? -15.421 -13.869 10.144 1.00 89.31 92 ALA A C 1
ATOM 693 O O . ALA A 1 92 ? -14.761 -14.892 9.984 1.00 89.31 92 ALA A O 1
ATOM 694 N N . ASN A 1 93 ? -14.902 -12.658 9.913 1.00 86.75 93 ASN A N 1
ATOM 695 C CA . ASN A 1 93 ? -13.516 -12.338 9.540 1.00 86.75 93 ASN A CA 1
ATOM 696 C C . ASN A 1 93 ? -13.017 -12.881 8.187 1.00 86.75 93 ASN A C 1
ATOM 698 O O . ASN A 1 93 ? -11.864 -12.663 7.824 1.00 86.75 93 ASN A O 1
ATOM 702 N N . SER A 1 94 ? -13.868 -13.531 7.392 1.00 94.31 94 SER A N 1
ATOM 703 C CA . SER A 1 94 ? -13.544 -13.865 6.001 1.00 94.31 94 SER A CA 1
ATOM 704 C C . SER A 1 94 ? -13.576 -12.614 5.116 1.00 94.31 94 SER A C 1
ATOM 706 O O . SER A 1 94 ? -14.472 -11.776 5.273 1.00 94.31 94 SER A O 1
ATOM 708 N N . ILE A 1 95 ? -12.699 -12.534 4.117 1.00 94.81 95 ILE A N 1
ATOM 709 C CA . ILE A 1 95 ? -12.758 -11.480 3.097 1.00 94.81 95 ILE A CA 1
ATOM 710 C C . ILE A 1 95 ? -14.020 -11.649 2.243 1.00 94.81 95 ILE A C 1
ATOM 712 O O . ILE A 1 95 ? -14.279 -12.723 1.706 1.00 94.81 95 ILE A O 1
ATOM 716 N N . LYS A 1 96 ? -14.809 -10.579 2.125 1.00 96.38 96 LYS A N 1
ATOM 717 C CA . LYS A 1 96 ? -15.977 -10.498 1.239 1.00 96.38 96 LYS A CA 1
ATOM 718 C C . LYS A 1 96 ? -15.582 -10.018 -0.154 1.00 96.38 96 LYS A C 1
ATOM 720 O O . LYS A 1 96 ? -16.065 -10.553 -1.144 1.00 96.38 96 LYS A O 1
ATOM 725 N N . ALA A 1 97 ? -14.745 -8.986 -0.212 1.00 97.00 97 ALA A N 1
ATOM 726 C CA . ALA A 1 97 ? -14.200 -8.432 -1.443 1.00 97.00 97 ALA A CA 1
ATOM 727 C C . ALA A 1 97 ? -12.894 -7.689 -1.141 1.00 97.00 97 ALA A C 1
ATOM 729 O O . ALA A 1 97 ? -12.727 -7.150 -0.047 1.00 97.00 97 ALA A O 1
ATOM 730 N N . ALA A 1 98 ? -11.999 -7.638 -2.117 1.00 96.25 98 ALA A N 1
ATOM 731 C CA . ALA A 1 98 ? -10.802 -6.812 -2.097 1.00 96.25 98 ALA A CA 1
ATOM 732 C C . ALA A 1 98 ? -10.494 -6.364 -3.529 1.00 96.25 98 ALA A C 1
ATOM 734 O O . ALA A 1 98 ? -10.780 -7.106 -4.471 1.00 96.25 98 ALA A O 1
ATOM 735 N N . GLY A 1 99 ? -9.945 -5.166 -3.696 1.00 96.88 99 GLY A N 1
ATOM 736 C CA . GLY A 1 99 ? -9.598 -4.636 -5.011 1.00 96.88 99 GLY A CA 1
ATOM 737 C C . GLY A 1 99 ? -8.949 -3.261 -4.942 1.00 96.88 99 GLY A C 1
ATOM 738 O O . GLY A 1 99 ? -8.806 -2.689 -3.858 1.00 96.88 99 GLY A O 1
ATOM 739 N N . GLY A 1 100 ? -8.576 -2.756 -6.112 1.00 94.38 100 GLY A N 1
ATOM 740 C CA . GLY A 1 100 ? -7.925 -1.472 -6.335 1.00 94.38 100 GLY A CA 1
ATOM 741 C C . GLY A 1 100 ? -7.840 -1.157 -7.817 1.00 94.38 100 GLY A C 1
ATOM 742 O O . GLY A 1 100 ? -7.908 -2.130 -8.605 1.00 94.38 100 GLY A O 1
#

InterPro domains:
  IPR000397 Heat shock protein Hsp33 [PF01430] (2-100)
  IPR000397 Heat shock protein Hsp33 [PTHR30111] (3-100)
  IPR016153 Heat shock protein Hsp33, N-terminal [G3DSA:3.55.30.10] (1-100)
  IPR016153 Heat shock protein Hsp33, N-terminal [SSF64397] (2-100)

pLDDT: mean 94.48, std 3.28, range [83.56, 98.12]

Foldseek 3Di:
DDKDADPVGDIDDDDPDPPDADQADPVRHGPQCVVQDQFDKDKDWDDPVDPDIDIWMDGRHRSPVQVRVCCRCCPGVVDNDGGDWDWDADPVRHTPDIDD

Secondary structure (DSSP, 8-state):
-EEEE-TTS-EEEE-S-TT------TTSS--HHHHH-SSSEEEEEE--SSSS-EEEEEE-SSSSSHHHHHHHHHHTS--------EEEE-TTS-EEEEE-

Radius of gyration: 15.14 Å; chains: 1; bounding box: 42×26×30 Å

Organism: Staphylococcus pseudintermedius (NCBI:txid283734)

Sequence (100 aa):
NIADADAEGKVRGNVTNPQTHFPLNKQGKLDVRRDVGTKGAINVVKDVGMRDYYTGSSDIISGELGEDFTYYFANSEQVPSSVGVGILVNPANSIKAAGG